Protein AF-A0A0D8IZS1-F1 (afdb_monomer_lite)

pLDDT: mean 73.64, std 16.92, range [34.31, 93.12]

Sequence (134 aa):
MRYYFLYQHNAALRQNGVSVMKKMNVKKFARTFLVLIAVFALACAFSSMAFAADGETAAAAPDNNMGIGMIAAALAVGVAGIGAGIAVGSGAPAAIGALTEDPKSFGKALIFVVLGEGIALYGMLIAILIITKF

Radius of gyration: 24.43 Å; chains: 1; bounding box: 41×36×82 Å

InterPro domains:
  IPR000454 ATP synthase, F0 complex, subunit C [PR00124] (68-87)
  IPR000454 ATP synthas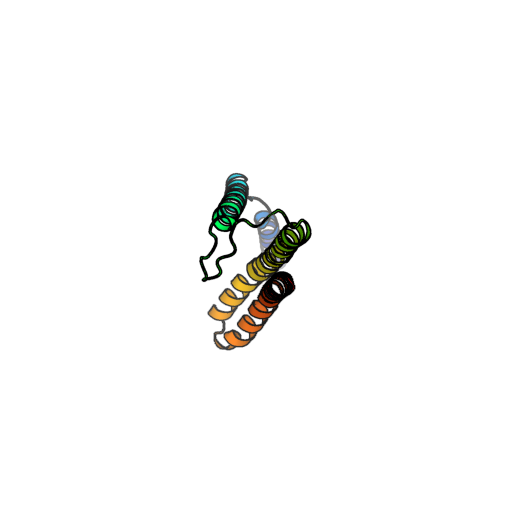e, F0 complex, subunit C [PR00124] (106-131)
  IPR002379 V-ATPase proteolipid subunit C-like domain [PF00137] (71-130)
  IPR035921 F/V-ATP synthase subunit C superfamily [G3DSA:1.20.120.610] (10-134)
  IPR035921 F/V-ATP synthase subunit C superfamily [SSF81333] (65-133)

Secondary structure (DSSP, 8-state):
-HHHHHHHHHHHHHHHHHHTTS---HHHHHHHHHHHHHHHHHHHHHTT-----S---------HHHHHHHHHHHHHHHHHHHHHHHHHHHHHHHHHHHHHH-GGGHHHHHHHHHHHHHHHHHHHHHHHHHHHH-

Foldseek 3Di:
DVVVVVVVVVVVVVVVVVVVVDDPPVVVVVVVVVVVVVVVVVVVVCVVPPPPDDDDDPPDDPPVLVVVLQVQLCVLLVVLVVQLCVQLVPLVVVLVVVCVVPVVCNVVSVVSNVVSVVSNVVSNVVSVVSNVVD

Structure (mmCIF, N/CA/C/O backbone):
data_AF-A0A0D8IZS1-F1
#
_entry.id   AF-A0A0D8IZS1-F1
#
loop_
_atom_site.group_PDB
_atom_site.id
_atom_site.type_symbol
_atom_site.label_atom_id
_atom_site.label_alt_id
_atom_site.label_comp_id
_atom_site.label_asym_id
_atom_site.label_entity_id
_atom_site.label_seq_id
_atom_site.pdbx_PDB_ins_code
_atom_site.Cartn_x
_atom_site.Cartn_y
_atom_site.Cartn_z
_atom_site.occupancy
_atom_site.B_iso_or_equiv
_atom_site.auth_seq_id
_atom_site.auth_comp_id
_atom_site.auth_asym_id
_atom_site.auth_atom_id
_atom_site.pdbx_PDB_model_num
ATOM 1 N N . MET A 1 1 ? -9.544 19.146 55.032 1.00 62.09 1 MET A N 1
ATOM 2 C CA . MET A 1 1 ? -9.220 17.758 54.614 1.00 62.09 1 MET A CA 1
ATOM 3 C C . MET A 1 1 ? -9.521 17.430 53.138 1.00 62.09 1 MET A C 1
ATOM 5 O O . MET A 1 1 ? -9.047 16.411 52.662 1.00 62.09 1 MET A O 1
ATOM 9 N N . ARG A 1 2 ? -10.225 18.283 52.369 1.00 69.44 2 ARG A N 1
ATOM 10 C CA . ARG A 1 2 ? -10.636 18.000 50.971 1.00 69.44 2 ARG A CA 1
ATOM 11 C C . ARG A 1 2 ? -9.542 18.221 49.900 1.00 69.44 2 ARG A C 1
ATOM 13 O O . ARG A 1 2 ? -9.573 17.573 48.863 1.00 69.44 2 ARG A O 1
ATOM 20 N N . TYR A 1 3 ? -8.544 19.071 50.171 1.00 67.19 3 TYR A N 1
ATOM 21 C CA . TYR A 1 3 ? -7.426 19.352 49.247 1.00 67.19 3 TYR A CA 1
ATOM 22 C C . TYR A 1 3 ? -6.385 18.221 49.165 1.00 67.19 3 TYR A C 1
ATOM 24 O O . TYR A 1 3 ? -5.842 17.963 48.094 1.00 67.19 3 TYR A O 1
ATOM 32 N N . TYR A 1 4 ? -6.159 17.490 50.262 1.00 69.19 4 TYR A N 1
ATOM 33 C CA . TYR A 1 4 ? -5.235 16.347 50.279 1.00 69.19 4 TYR A CA 1
ATOM 34 C C . TYR A 1 4 ? -5.749 15.160 49.445 1.00 69.19 4 TYR A C 1
ATOM 36 O O . TYR A 1 4 ? -4.955 14.461 48.821 1.00 69.19 4 TYR A O 1
ATOM 44 N N . PHE A 1 5 ? -7.071 14.979 49.358 1.00 72.06 5 PHE A N 1
ATOM 45 C CA . PHE A 1 5 ? -7.691 13.916 48.559 1.00 72.06 5 PHE A CA 1
ATOM 46 C C . PHE A 1 5 ? -7.551 14.163 47.046 1.00 72.06 5 PHE A C 1
ATOM 48 O O . PHE A 1 5 ? -7.268 13.241 46.286 1.00 72.06 5 PHE A O 1
ATOM 55 N N . LEU A 1 6 ? -7.650 15.427 46.609 1.00 67.19 6 LEU A N 1
ATOM 56 C CA . LEU A 1 6 ? -7.400 15.808 45.213 1.00 67.19 6 LEU A CA 1
ATOM 57 C C . LEU A 1 6 ? -5.921 15.678 44.836 1.00 67.19 6 LEU A C 1
ATOM 59 O O . LEU A 1 6 ? -5.615 15.258 43.723 1.00 67.19 6 LEU A O 1
ATOM 63 N N . TYR A 1 7 ? -5.000 15.981 45.757 1.00 68.88 7 TYR A N 1
ATOM 64 C CA . TYR A 1 7 ? -3.567 15.828 45.499 1.00 68.88 7 TYR A CA 1
ATOM 65 C C . TYR A 1 7 ? -3.159 14.353 45.362 1.00 68.88 7 TYR A C 1
ATOM 67 O O . TYR A 1 7 ? -2.399 14.013 44.457 1.00 68.88 7 TYR A O 1
ATOM 75 N N . GLN A 1 8 ? -3.708 13.458 46.193 1.00 65.00 8 GLN A N 1
ATOM 76 C CA . GLN A 1 8 ? -3.427 12.021 46.104 1.00 65.00 8 GLN A CA 1
ATOM 77 C C . GLN A 1 8 ? -4.013 11.397 44.822 1.00 65.00 8 GLN A C 1
ATOM 79 O O . GLN A 1 8 ? -3.348 10.592 44.170 1.00 65.00 8 GLN A O 1
ATOM 84 N N . HIS A 1 9 ? -5.206 11.835 44.403 1.00 71.25 9 HIS A N 1
ATOM 85 C CA . HIS A 1 9 ? -5.829 11.395 43.152 1.00 71.25 9 HIS A CA 1
ATOM 86 C C . HIS A 1 9 ? -5.047 11.873 41.914 1.00 71.25 9 HIS A C 1
ATOM 88 O O . HIS A 1 9 ? -4.758 11.081 41.019 1.00 71.25 9 HIS A O 1
ATOM 94 N N . ASN A 1 10 ? -4.615 13.141 41.877 1.00 70.31 10 ASN A N 1
ATOM 95 C CA . ASN A 1 10 ? -3.818 13.663 40.759 1.00 70.31 10 ASN A CA 1
ATOM 96 C C . ASN A 1 10 ? -2.390 13.086 40.717 1.00 70.31 10 ASN A C 1
ATOM 98 O O . ASN A 1 10 ? -1.840 12.887 39.636 1.00 70.31 10 ASN A O 1
ATOM 102 N N . ALA A 1 11 ? -1.779 12.779 41.867 1.00 65.25 11 ALA A N 1
ATOM 103 C CA . ALA A 1 11 ? -0.476 12.112 41.922 1.00 65.25 11 ALA A CA 1
ATOM 104 C C . ALA A 1 11 ? -0.532 10.674 41.367 1.00 65.25 11 ALA A C 1
ATOM 106 O O . ALA A 1 11 ? 0.389 10.258 40.662 1.00 65.25 11 ALA A O 1
ATOM 107 N N . ALA A 1 12 ? -1.632 9.948 41.605 1.00 63.31 12 ALA A N 1
ATOM 108 C CA . ALA A 1 12 ? -1.864 8.623 41.027 1.00 63.31 12 ALA A CA 1
ATOM 109 C C . ALA A 1 12 ? -2.019 8.674 39.493 1.00 63.31 12 ALA A C 1
ATOM 111 O O . ALA A 1 12 ? -1.445 7.845 38.786 1.00 63.31 12 ALA A O 1
ATOM 112 N N . LEU A 1 13 ? -2.704 9.694 38.960 1.00 62.47 13 LEU A N 1
ATOM 113 C CA . LEU A 1 13 ? -2.824 9.914 37.511 1.00 62.47 13 LEU A CA 1
ATOM 114 C C . LEU A 1 13 ? -1.475 10.256 36.853 1.00 62.47 13 LEU A C 1
ATOM 116 O O . LEU A 1 13 ? -1.200 9.810 35.739 1.00 62.47 13 LEU A O 1
ATOM 120 N N . ARG A 1 14 ? -0.585 10.973 37.555 1.00 61.88 14 ARG A N 1
ATOM 121 C CA . ARG A 1 14 ? 0.777 11.268 37.070 1.00 61.88 14 ARG A CA 1
ATOM 122 C C . ARG A 1 14 ? 1.674 10.028 37.037 1.00 61.88 14 ARG A C 1
ATOM 124 O O . ARG A 1 14 ? 2.482 9.911 36.122 1.00 61.88 14 ARG A O 1
ATOM 131 N N . GLN A 1 15 ? 1.525 9.088 37.974 1.00 59.44 15 GLN A N 1
ATOM 132 C CA . GLN A 1 15 ? 2.270 7.822 37.922 1.00 59.44 15 GLN A CA 1
ATOM 133 C C . GLN A 1 15 ? 1.758 6.880 36.824 1.00 59.44 15 GLN A C 1
ATOM 135 O O . GLN A 1 15 ? 2.570 6.222 36.174 1.00 59.44 15 GLN A O 1
ATOM 140 N N . ASN A 1 16 ? 0.447 6.878 36.553 1.00 56.62 16 ASN A N 1
ATOM 141 C CA . ASN A 1 16 ? -0.137 6.114 35.446 1.00 56.62 16 ASN A CA 1
ATOM 142 C C . ASN A 1 16 ? 0.256 6.669 34.065 1.00 56.62 16 ASN A C 1
ATOM 144 O O . ASN A 1 16 ? 0.454 5.907 33.127 1.00 56.62 16 ASN A O 1
ATOM 148 N N . GLY A 1 17 ? 0.436 7.987 33.935 1.00 54.12 17 GLY A N 1
ATOM 149 C CA . GLY A 1 17 ? 0.916 8.599 32.690 1.00 54.12 17 GLY A CA 1
ATOM 150 C C . GLY A 1 17 ? 2.366 8.240 32.336 1.00 54.12 17 GLY A C 1
ATOM 151 O O . GLY A 1 17 ? 2.701 8.119 31.161 1.00 54.12 17 GLY A O 1
ATOM 152 N N . VAL A 1 18 ? 3.232 8.023 33.336 1.00 54.50 18 VAL A N 1
ATOM 153 C CA . VAL A 1 18 ? 4.652 7.677 33.115 1.00 54.50 18 VAL A CA 1
ATOM 154 C C . VAL A 1 18 ? 4.863 6.161 32.966 1.00 54.50 18 VAL A C 1
ATOM 156 O O . VAL A 1 18 ? 5.782 5.734 32.265 1.00 54.50 18 VAL A O 1
ATOM 159 N N . SER A 1 19 ? 4.006 5.324 33.561 1.00 50.41 19 SER A N 1
ATOM 160 C CA . SER A 1 19 ? 4.087 3.859 33.440 1.00 50.41 19 SER A CA 1
ATOM 161 C C . SER A 1 19 ? 3.642 3.323 32.069 1.00 50.41 19 SER A C 1
ATOM 163 O O . SER A 1 19 ? 4.124 2.268 31.654 1.00 50.41 19 SER A O 1
ATOM 165 N N . VAL A 1 20 ? 2.816 4.064 31.317 1.00 58.09 20 VAL A N 1
ATOM 166 C CA . VAL A 1 20 ? 2.430 3.721 29.931 1.00 58.09 20 VAL A CA 1
ATOM 167 C C . VAL A 1 20 ? 3.630 3.757 28.971 1.00 58.09 20 VAL A C 1
ATOM 169 O O . VAL A 1 20 ? 3.654 3.024 27.984 1.00 58.09 20 VAL A O 1
ATOM 172 N N . MET A 1 21 ? 4.678 4.535 29.270 1.00 49.56 21 MET A N 1
ATOM 173 C CA . MET A 1 21 ? 5.794 4.750 28.337 1.00 49.56 21 MET A CA 1
ATOM 174 C C . MET A 1 21 ? 6.956 3.753 28.477 1.00 49.56 21 MET A C 1
ATOM 176 O O . MET A 1 21 ? 7.981 3.899 27.811 1.00 49.56 21 MET A O 1
ATOM 180 N N . LYS A 1 22 ? 6.840 2.718 29.323 1.00 58.09 22 LYS A N 1
ATOM 181 C CA . LYS A 1 22 ? 7.957 1.794 29.575 1.00 58.09 22 LYS A CA 1
ATOM 182 C C . LYS A 1 22 ? 7.540 0.330 29.573 1.00 58.09 22 LYS A C 1
ATOM 184 O O . LYS A 1 22 ? 7.369 -0.267 30.629 1.00 58.09 22 LYS A O 1
ATOM 189 N N . LYS A 1 23 ? 7.483 -0.258 28.373 1.00 50.28 23 LYS A N 1
ATOM 190 C CA . LYS A 1 23 ? 8.031 -1.595 28.034 1.00 50.28 23 LYS A CA 1
ATOM 191 C C . LYS A 1 23 ? 7.569 -2.017 26.634 1.00 50.28 23 LYS A C 1
ATOM 193 O O . LYS A 1 23 ? 6.682 -2.855 26.482 1.00 50.28 23 LYS A O 1
ATOM 198 N N . MET A 1 24 ? 8.253 -1.544 25.592 1.00 58.97 24 MET A N 1
ATOM 199 C CA . MET A 1 24 ? 8.392 -2.407 24.420 1.00 58.97 24 MET A CA 1
ATOM 200 C C . MET A 1 24 ? 9.380 -3.509 24.788 1.00 58.97 24 MET A C 1
ATOM 202 O O . MET A 1 24 ? 10.566 -3.275 25.008 1.00 58.97 24 MET A O 1
ATOM 206 N N . ASN A 1 25 ? 8.859 -4.721 24.930 1.00 61.81 25 ASN A N 1
ATOM 207 C CA . ASN A 1 25 ? 9.670 -5.912 25.106 1.00 61.81 25 ASN A CA 1
ATOM 208 C C . ASN A 1 25 ? 10.426 -6.113 23.783 1.00 61.81 25 ASN A C 1
ATOM 210 O O . ASN A 1 25 ? 9.780 -6.363 22.767 1.00 61.81 25 ASN A O 1
ATOM 214 N N . VAL A 1 26 ? 11.757 -5.971 23.775 1.00 63.34 26 VAL A N 1
ATOM 215 C CA . VAL A 1 26 ? 12.617 -6.033 22.568 1.00 63.34 26 VAL A CA 1
ATOM 216 C C . VAL A 1 26 ? 12.321 -7.273 21.713 1.00 63.34 26 VAL A C 1
ATOM 218 O O . VAL A 1 26 ? 12.410 -7.220 20.495 1.00 63.34 26 VAL A O 1
ATOM 221 N N . LYS A 1 27 ? 11.836 -8.358 22.330 1.00 52.69 27 LYS A N 1
ATOM 222 C CA . LYS A 1 27 ? 11.371 -9.580 21.657 1.00 52.69 27 LYS A CA 1
ATOM 223 C C . LYS A 1 27 ? 10.123 -9.378 20.782 1.00 52.69 27 LYS A C 1
ATOM 225 O O . LYS A 1 27 ? 10.027 -10.000 19.735 1.00 52.69 27 LYS A O 1
ATOM 230 N N . LYS A 1 28 ? 9.172 -8.519 21.175 1.00 59.06 28 LYS A N 1
ATOM 231 C CA . LYS A 1 28 ? 7.998 -8.155 20.355 1.00 59.06 28 LYS A CA 1
ATOM 232 C C . LYS A 1 28 ? 8.393 -7.239 19.198 1.00 59.06 28 LYS A C 1
ATOM 234 O O . LYS A 1 28 ? 7.937 -7.474 18.092 1.00 59.06 28 LYS A O 1
ATOM 239 N N . PHE A 1 29 ? 9.281 -6.269 19.434 1.00 63.97 29 PHE A N 1
ATOM 240 C CA . PHE A 1 29 ? 9.827 -5.413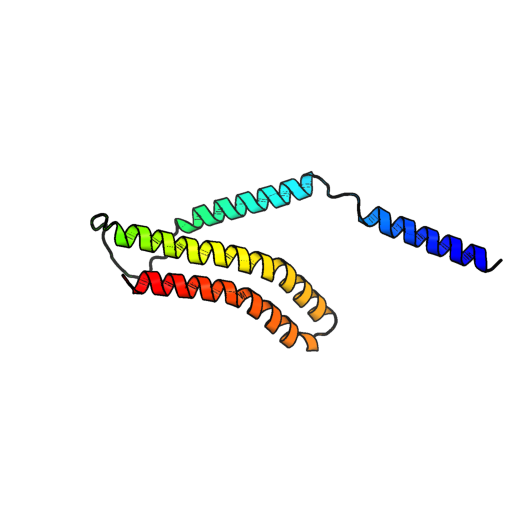 18.374 1.00 63.97 29 PHE A CA 1
ATOM 241 C C . PHE A 1 29 ? 10.633 -6.234 17.357 1.00 63.97 29 PHE A C 1
ATOM 243 O O . PHE A 1 29 ? 10.380 -6.141 16.164 1.00 63.97 29 PHE A O 1
ATOM 250 N N . ALA A 1 30 ? 11.509 -7.127 17.830 1.00 66.38 30 ALA A N 1
ATOM 251 C CA . ALA A 1 30 ? 12.260 -8.054 16.988 1.00 66.38 30 ALA A CA 1
ATOM 252 C C . ALA A 1 30 ? 11.348 -9.036 16.240 1.00 66.38 30 ALA A C 1
ATOM 254 O O . ALA A 1 30 ? 11.608 -9.328 15.082 1.00 66.38 30 ALA A O 1
ATOM 255 N N . ARG A 1 31 ? 10.254 -9.513 16.854 1.00 70.75 31 ARG A N 1
ATOM 256 C CA . ARG A 1 31 ? 9.280 -10.379 16.172 1.00 70.75 31 ARG A CA 1
ATOM 257 C C . ARG A 1 31 ? 8.495 -9.622 15.106 1.00 70.75 31 ARG A C 1
ATOM 259 O O . ARG A 1 31 ? 8.314 -10.161 14.026 1.00 70.75 31 ARG A O 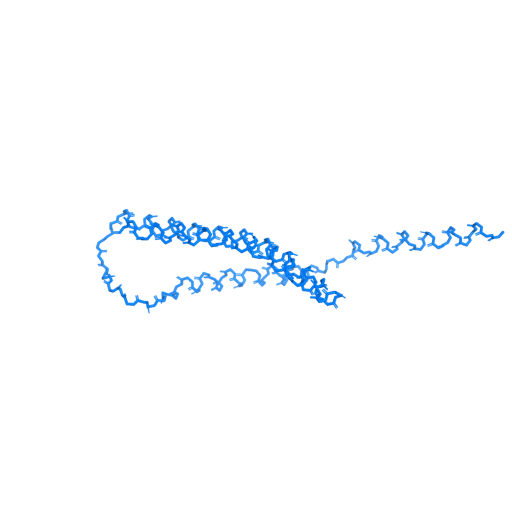1
ATOM 266 N N . THR A 1 32 ? 8.075 -8.387 15.369 1.00 68.81 32 THR A N 1
ATOM 267 C CA . THR A 1 32 ? 7.430 -7.537 14.358 1.00 68.81 32 THR A CA 1
ATOM 268 C C . THR A 1 32 ? 8.400 -7.207 13.223 1.00 68.81 32 THR A C 1
ATOM 270 O O . THR A 1 32 ? 8.023 -7.301 12.065 1.00 68.81 32 THR A O 1
ATOM 273 N N . PHE A 1 33 ? 9.664 -6.912 13.530 1.00 73.00 33 PHE A N 1
ATOM 274 C CA . PHE A 1 33 ? 10.694 -6.626 12.531 1.00 73.00 33 PHE A CA 1
ATOM 275 C C . PHE A 1 33 ? 11.074 -7.866 11.702 1.00 73.00 33 PHE A C 1
ATOM 277 O O . PHE A 1 33 ? 11.200 -7.775 10.488 1.00 73.00 33 PHE A O 1
ATOM 284 N N . LEU A 1 34 ? 11.165 -9.047 12.325 1.00 76.06 34 LEU A N 1
ATOM 285 C CA . LEU A 1 34 ? 11.367 -10.327 11.635 1.00 76.06 34 LEU A CA 1
ATOM 286 C C . LEU A 1 34 ? 10.159 -10.670 10.761 1.00 76.06 34 LEU A C 1
ATOM 288 O O . LEU A 1 34 ? 10.343 -11.081 9.626 1.00 76.06 34 LEU A O 1
ATOM 292 N N . VAL A 1 35 ? 8.932 -10.443 11.237 1.00 76.81 35 VAL A N 1
ATOM 293 C CA . VAL A 1 35 ? 7.721 -10.609 10.419 1.00 76.81 35 VAL A CA 1
ATOM 294 C C . VAL A 1 35 ? 7.731 -9.651 9.229 1.00 76.81 35 VAL A C 1
ATOM 296 O O . VAL A 1 35 ? 7.406 -10.083 8.135 1.00 76.81 35 VAL A O 1
ATOM 299 N N . LEU A 1 36 ? 8.170 -8.399 9.382 1.00 69.50 36 LEU A N 1
ATOM 300 C CA . LEU A 1 36 ? 8.315 -7.469 8.255 1.00 69.50 36 LEU A CA 1
ATOM 301 C C . LEU A 1 36 ? 9.378 -7.932 7.250 1.00 69.50 36 LEU A C 1
ATOM 303 O O . LEU A 1 36 ? 9.136 -7.870 6.051 1.00 69.50 36 LEU A O 1
ATOM 307 N N . ILE A 1 37 ? 10.513 -8.456 7.721 1.00 76.56 37 ILE A N 1
ATOM 308 C CA . ILE A 1 37 ? 11.549 -9.047 6.858 1.00 76.56 37 ILE A CA 1
ATOM 309 C C . ILE A 1 37 ? 11.026 -10.309 6.162 1.00 76.56 37 ILE A C 1
ATOM 311 O O . ILE A 1 37 ? 11.291 -10.506 4.983 1.00 76.56 37 ILE A O 1
ATOM 315 N N . ALA A 1 38 ? 10.263 -11.149 6.858 1.00 71.44 38 ALA A N 1
ATOM 316 C CA . ALA A 1 38 ? 9.667 -12.355 6.296 1.00 71.44 38 ALA A CA 1
ATOM 317 C C . ALA A 1 38 ? 8.570 -12.021 5.278 1.00 71.44 38 ALA A C 1
ATOM 319 O O . ALA A 1 38 ? 8.504 -12.662 4.241 1.00 71.44 38 ALA A O 1
ATOM 320 N N . VAL A 1 39 ? 7.755 -10.994 5.528 1.00 71.50 39 VAL A N 1
ATOM 321 C CA . VAL A 1 39 ? 6.761 -10.474 4.577 1.00 71.50 39 VAL A CA 1
ATOM 322 C C . VAL A 1 39 ? 7.451 -9.844 3.371 1.00 71.50 39 VAL A C 1
ATOM 324 O O . VAL A 1 39 ? 7.008 -10.060 2.253 1.00 71.50 39 VAL A O 1
ATOM 327 N N . PHE A 1 40 ? 8.560 -9.131 3.567 1.00 71.88 40 PHE A N 1
ATOM 328 C CA . PHE A 1 40 ? 9.365 -8.582 2.478 1.00 71.88 40 PHE A CA 1
ATOM 329 C C . PHE A 1 40 ? 10.020 -9.689 1.636 1.00 71.88 40 PHE A C 1
ATOM 331 O O . PHE A 1 40 ? 9.930 -9.667 0.415 1.00 71.88 40 PHE A O 1
ATOM 338 N N . ALA A 1 41 ? 10.602 -10.708 2.274 1.00 66.25 41 ALA A N 1
ATOM 339 C CA . ALA A 1 41 ? 11.176 -11.870 1.595 1.00 66.25 41 ALA A CA 1
ATOM 340 C C . ALA A 1 41 ? 10.107 -12.695 0.861 1.00 66.25 41 ALA A C 1
ATOM 342 O O . ALA A 1 41 ? 10.331 -13.150 -0.256 1.00 66.25 41 ALA A O 1
ATOM 343 N N . LEU A 1 42 ? 8.927 -12.843 1.462 1.00 67.25 42 LEU A N 1
ATOM 344 C CA . LEU A 1 42 ? 7.774 -13.487 0.851 1.00 67.25 42 LEU A CA 1
ATOM 345 C C . LEU A 1 42 ? 7.239 -12.657 -0.329 1.00 67.25 42 LEU A C 1
ATOM 347 O O . LEU A 1 42 ? 6.928 -13.226 -1.366 1.00 67.25 42 LEU A O 1
ATOM 351 N N . ALA A 1 43 ? 7.203 -11.326 -0.228 1.00 65.94 43 ALA A N 1
ATOM 352 C CA . ALA A 1 43 ? 6.852 -10.439 -1.337 1.00 65.94 43 ALA A CA 1
ATOM 353 C C . ALA A 1 43 ? 7.862 -10.537 -2.497 1.00 65.94 43 ALA A C 1
ATOM 355 O O . ALA A 1 43 ? 7.452 -10.610 -3.652 1.00 65.94 43 ALA A O 1
ATOM 356 N N . CYS A 1 44 ? 9.164 -10.636 -2.204 1.00 62.22 44 CYS A N 1
ATOM 357 C CA . CYS A 1 44 ? 10.206 -10.908 -3.203 1.00 62.22 44 CYS A CA 1
ATOM 358 C C . CYS A 1 44 ? 10.123 -12.326 -3.804 1.00 62.22 44 CYS A C 1
ATOM 360 O O . CYS A 1 44 ? 10.549 -12.543 -4.935 1.00 62.22 44 CYS A O 1
ATOM 362 N N . ALA A 1 45 ? 9.579 -13.302 -3.075 1.00 60.88 45 ALA A N 1
ATOM 363 C CA . ALA A 1 45 ? 9.297 -14.635 -3.611 1.00 60.88 45 ALA A CA 1
ATOM 364 C C . ALA A 1 45 ? 7.992 -14.670 -4.432 1.00 60.88 45 ALA A C 1
ATOM 366 O O . ALA A 1 45 ? 7.876 -15.430 -5.388 1.00 60.88 45 ALA A O 1
ATOM 367 N N . PHE A 1 46 ? 7.011 -13.822 -4.113 1.00 58.31 46 PHE A N 1
ATOM 368 C CA . PHE A 1 46 ? 5.791 -13.668 -4.909 1.00 58.31 46 PHE A CA 1
ATOM 369 C C . PHE A 1 46 ? 6.004 -12.832 -6.173 1.00 58.31 46 PHE A C 1
ATOM 371 O O . PHE A 1 46 ? 5.287 -13.040 -7.145 1.00 58.31 46 PHE A O 1
ATOM 378 N N . SER A 1 47 ? 7.021 -11.963 -6.228 1.00 59.47 47 SER A N 1
ATOM 379 C CA . SER A 1 47 ? 7.403 -11.281 -7.474 1.00 59.47 47 SER A CA 1
ATOM 380 C C . SER A 1 47 ? 7.969 -12.231 -8.537 1.00 59.47 47 SER A C 1
ATOM 382 O O . SER A 1 47 ? 8.124 -11.829 -9.684 1.00 59.47 47 SER A O 1
ATOM 384 N N . SER A 1 48 ? 8.283 -13.482 -8.174 1.00 56.12 48 SER A N 1
ATOM 385 C CA . SER A 1 48 ? 8.634 -14.549 -9.124 1.00 56.12 48 SER A CA 1
ATOM 386 C C . SER A 1 48 ? 7.410 -15.316 -9.644 1.00 56.12 48 SER A C 1
ATOM 388 O O . SER A 1 48 ? 7.542 -16.093 -10.586 1.00 56.12 48 SER A O 1
ATOM 390 N N . MET A 1 49 ? 6.221 -15.105 -9.066 1.00 50.47 49 MET A N 1
ATOM 391 C CA . MET A 1 49 ? 4.978 -15.677 -9.575 1.00 50.47 49 MET A CA 1
ATOM 392 C C . MET A 1 49 ? 4.438 -14.759 -10.671 1.00 50.47 49 MET A C 1
ATOM 394 O O . MET A 1 49 ? 3.595 -13.895 -10.436 1.00 50.47 49 MET A O 1
ATOM 398 N N . ALA A 1 50 ? 4.969 -14.930 -11.880 1.00 45.25 50 ALA A N 1
ATOM 399 C CA . ALA A 1 50 ? 4.340 -14.401 -13.077 1.00 45.25 50 ALA A CA 1
ATOM 400 C C . ALA A 1 50 ? 2.896 -14.928 -13.126 1.00 45.25 50 ALA A C 1
ATOM 402 O O . ALA A 1 50 ? 2.671 -16.131 -13.263 1.00 45.25 50 ALA A O 1
ATOM 403 N N . PHE A 1 51 ? 1.909 -14.041 -12.976 1.00 43.62 51 PHE A N 1
ATOM 404 C CA . PHE A 1 51 ? 0.542 -14.372 -13.352 1.00 43.62 51 PHE A CA 1
ATOM 405 C C . PHE A 1 51 ? 0.548 -14.598 -14.862 1.00 43.62 51 PHE A C 1
ATOM 407 O O . PHE A 1 51 ? 0.729 -13.660 -15.634 1.00 43.62 51 PHE A O 1
ATOM 414 N N . ALA A 1 52 ? 0.397 -15.858 -15.267 1.00 35.19 52 ALA A N 1
ATOM 415 C CA . ALA A 1 52 ? 0.136 -16.235 -16.644 1.00 35.19 52 ALA A CA 1
ATOM 416 C C . ALA A 1 52 ? -1.248 -15.695 -17.036 1.00 35.19 52 ALA A C 1
ATOM 418 O O . ALA A 1 52 ? -2.268 -16.346 -16.828 1.00 35.19 52 ALA A O 1
ATOM 419 N N . ALA A 1 53 ? -1.283 -14.465 -17.538 1.00 34.91 53 ALA A N 1
ATOM 420 C CA . ALA A 1 53 ? -2.347 -13.999 -18.407 1.00 34.91 53 ALA A CA 1
ATOM 421 C C . ALA A 1 53 ? -1.783 -14.057 -19.828 1.00 34.91 53 ALA A C 1
ATOM 423 O O . ALA A 1 53 ? -0.721 -13.489 -20.080 1.00 34.91 53 ALA A O 1
ATOM 424 N N . ASP A 1 54 ? -2.455 -14.817 -20.693 1.00 34.31 54 ASP A N 1
ATOM 425 C CA . ASP A 1 54 ? -2.081 -15.102 -22.080 1.00 34.31 54 ASP A CA 1
ATOM 426 C C . ASP A 1 54 ? -1.428 -13.908 -22.785 1.00 34.31 54 ASP A C 1
ATOM 428 O O . ASP A 1 54 ? -2.036 -12.859 -22.998 1.00 34.31 54 ASP A O 1
ATOM 432 N N . GLY A 1 55 ? -0.166 -14.093 -23.145 1.00 40.59 55 GLY A N 1
ATOM 433 C CA . GLY A 1 55 ? 0.676 -13.071 -23.741 1.00 40.59 55 GLY A CA 1
ATOM 434 C C . GLY A 1 55 ? 2.063 -13.645 -23.934 1.00 40.59 55 GLY A C 1
ATOM 435 O O . GLY A 1 55 ? 3.010 -13.252 -23.260 1.00 40.59 55 GLY A O 1
ATOM 436 N N . GLU A 1 56 ? 2.159 -14.641 -24.811 1.00 39.56 56 GLU A N 1
ATOM 437 C CA . GLU A 1 56 ? 3.428 -15.153 -25.297 1.00 39.56 56 GLU A CA 1
ATOM 438 C C . GLU A 1 56 ? 4.275 -13.987 -25.805 1.00 39.56 56 GLU A C 1
ATOM 440 O O . GLU A 1 56 ? 4.045 -13.437 -26.876 1.00 39.56 56 GLU A O 1
ATOM 445 N N . THR A 1 57 ? 5.262 -13.584 -25.014 1.00 35.50 57 THR A N 1
ATOM 446 C CA . THR A 1 57 ? 6.450 -12.950 -25.561 1.00 35.50 57 THR A CA 1
ATOM 447 C C . THR A 1 57 ? 7.609 -13.812 -25.133 1.00 35.50 57 THR A C 1
ATOM 449 O O . THR A 1 57 ? 8.052 -13.808 -23.984 1.00 35.50 57 THR A O 1
ATOM 452 N N . ALA A 1 58 ? 8.017 -14.630 -26.098 1.00 34.72 58 ALA A N 1
ATOM 453 C CA . ALA A 1 58 ? 9.266 -15.347 -26.121 1.00 34.72 58 ALA A CA 1
ATOM 454 C C . ALA A 1 58 ? 10.401 -14.489 -25.552 1.00 34.72 58 ALA A C 1
ATOM 456 O O . ALA A 1 58 ? 10.370 -13.261 -25.633 1.00 34.72 58 ALA A O 1
ATOM 457 N N . ALA A 1 59 ? 11.426 -15.162 -25.033 1.00 40.19 59 ALA A N 1
ATOM 458 C CA . ALA A 1 59 ? 12.734 -14.584 -24.766 1.00 40.19 59 ALA A CA 1
ATOM 459 C C . ALA A 1 59 ? 13.311 -13.967 -26.059 1.00 40.19 59 ALA A C 1
ATOM 461 O O . ALA A 1 59 ? 14.127 -14.570 -26.752 1.00 40.19 59 ALA A O 1
ATOM 462 N N . ALA A 1 60 ? 12.827 -12.784 -26.421 1.00 37.53 60 ALA A N 1
ATOM 463 C CA . ALA A 1 60 ? 13.393 -11.928 -27.435 1.00 37.53 60 ALA A CA 1
ATOM 464 C C . ALA A 1 60 ? 14.603 -11.222 -26.816 1.00 37.53 60 ALA A C 1
ATOM 466 O O . ALA A 1 60 ? 14.674 -11.035 -25.600 1.00 37.53 60 ALA A O 1
ATOM 467 N N . ALA A 1 61 ? 15.586 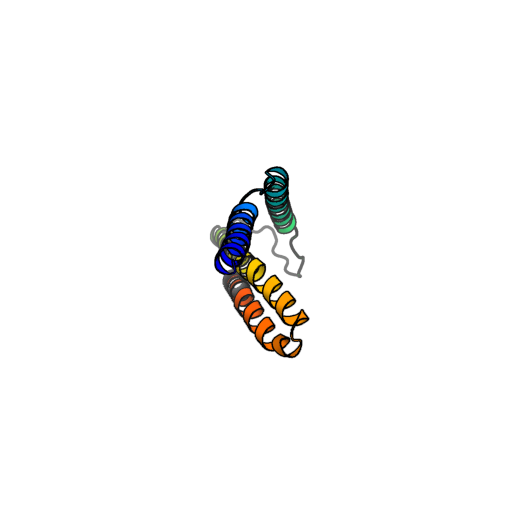-10.919 -27.662 1.00 40.91 61 ALA A N 1
ATOM 468 C CA . ALA A 1 61 ? 16.856 -10.281 -27.325 1.00 40.91 61 ALA A CA 1
ATOM 469 C C . ALA A 1 61 ? 16.704 -9.132 -26.302 1.00 40.91 61 ALA A C 1
ATOM 471 O O . ALA A 1 61 ? 15.637 -8.526 -26.236 1.00 40.91 61 ALA A O 1
ATOM 472 N N . PRO A 1 62 ? 17.744 -8.803 -25.506 1.00 49.72 62 PRO A N 1
ATOM 473 C CA . PRO A 1 62 ? 17.652 -7.750 -24.507 1.00 49.72 62 PRO A CA 1
ATOM 474 C C . PRO A 1 62 ? 17.518 -6.401 -25.217 1.00 49.72 62 PRO A C 1
ATOM 476 O O . PRO A 1 62 ? 18.496 -5.697 -25.464 1.00 49.72 62 PRO A O 1
ATOM 479 N N . ASP A 1 63 ? 16.288 -6.027 -25.534 1.00 60.25 63 ASP A N 1
ATOM 480 C CA . ASP A 1 63 ? 15.937 -4.662 -25.842 1.00 60.25 63 ASP A CA 1
ATOM 481 C C . ASP A 1 63 ? 16.090 -3.914 -24.524 1.00 60.25 63 ASP A C 1
ATOM 483 O O . ASP A 1 63 ? 15.225 -3.940 -23.646 1.00 60.25 63 ASP A O 1
ATOM 487 N N . ASN A 1 64 ? 17.261 -3.297 -24.347 1.00 64.62 64 ASN A N 1
ATOM 488 C CA . ASN A 1 64 ? 17.648 -2.613 -23.112 1.00 64.62 64 ASN A CA 1
ATOM 489 C C . ASN A 1 64 ? 16.555 -1.637 -22.637 1.00 64.62 64 ASN A C 1
ATOM 491 O O . ASN A 1 64 ? 16.389 -1.447 -21.435 1.00 64.62 64 ASN A O 1
ATOM 495 N N . ASN A 1 65 ? 15.775 -1.092 -23.582 1.00 69.19 65 ASN A N 1
ATOM 496 C CA . ASN A 1 65 ? 14.619 -0.222 -23.378 1.00 69.19 65 ASN A CA 1
ATOM 497 C C . ASN A 1 65 ? 13.416 -0.912 -22.710 1.00 69.19 65 ASN A C 1
ATOM 499 O O . ASN A 1 65 ? 12.780 -0.300 -21.853 1.00 69.19 65 ASN A O 1
ATOM 503 N N . MET A 1 66 ? 13.119 -2.169 -23.049 1.00 74.00 66 MET A N 1
ATOM 504 C CA . MET A 1 66 ? 12.056 -2.940 -22.395 1.00 74.00 66 MET A CA 1
ATOM 505 C C . MET A 1 66 ? 12.476 -3.348 -20.979 1.00 74.00 66 MET A C 1
ATOM 507 O O . MET A 1 66 ? 11.687 -3.247 -20.040 1.00 74.00 66 MET A O 1
ATOM 511 N N . GLY A 1 67 ? 13.747 -3.729 -20.799 1.00 77.38 67 GLY A N 1
ATOM 512 C CA . GLY A 1 67 ? 14.303 -4.088 -19.491 1.00 77.38 67 GLY A CA 1
ATOM 513 C C . GLY A 1 67 ? 14.215 -2.948 -18.471 1.00 77.38 67 GLY A C 1
ATOM 514 O O . GLY A 1 67 ? 13.687 -3.134 -17.374 1.00 77.38 67 GLY A O 1
ATOM 515 N N . ILE A 1 68 ? 14.660 -1.741 -18.839 1.00 80.56 68 ILE A N 1
ATOM 516 C CA . ILE A 1 68 ? 14.529 -0.554 -17.973 1.00 80.56 68 ILE A CA 1
ATOM 517 C C . ILE A 1 68 ? 13.071 -0.125 -17.762 1.00 80.56 68 ILE A C 1
ATOM 519 O O . ILE A 1 68 ? 12.739 0.338 -16.671 1.00 80.56 68 ILE A O 1
ATOM 523 N N . GLY A 1 69 ? 12.190 -0.337 -18.745 1.00 82.50 69 GLY A N 1
ATOM 524 C CA . GLY A 1 69 ? 10.748 -0.121 -18.608 1.00 82.50 69 GLY A CA 1
ATOM 525 C C . GLY A 1 69 ? 10.108 -1.009 -17.538 1.00 82.50 69 GLY A C 1
ATOM 526 O O . GLY A 1 69 ? 9.394 -0.516 -16.665 1.00 82.50 69 GLY A O 1
ATOM 527 N N . MET A 1 70 ? 10.425 -2.306 -17.535 1.00 83.94 70 MET A N 1
ATOM 528 C CA . MET A 1 70 ? 9.910 -3.247 -16.533 1.00 83.94 70 MET A CA 1
ATOM 529 C C . MET A 1 70 ? 10.421 -2.944 -15.119 1.00 83.94 70 MET A C 1
ATOM 531 O O . MET A 1 70 ? 9.651 -2.996 -14.160 1.00 83.94 70 MET A O 1
ATOM 535 N N . ILE A 1 71 ? 11.696 -2.565 -14.974 1.00 83.44 71 ILE A N 1
ATOM 536 C CA . ILE A 1 71 ? 12.250 -2.145 -13.677 1.00 83.44 71 ILE A CA 1
ATOM 537 C C . ILE A 1 71 ? 11.577 -0.857 -13.184 1.00 83.44 71 ILE A C 1
ATOM 539 O O . ILE A 1 71 ? 11.238 -0.757 -12.004 1.00 83.44 71 ILE A O 1
ATOM 543 N N . ALA A 1 72 ? 11.329 0.109 -14.074 1.00 85.44 72 ALA A N 1
ATOM 544 C CA . ALA A 1 72 ? 10.613 1.335 -13.732 1.00 85.44 72 ALA A CA 1
ATOM 545 C C . ALA A 1 72 ? 9.167 1.056 -13.286 1.00 85.44 72 ALA A C 1
ATOM 547 O O . ALA A 1 72 ? 8.717 1.624 -12.289 1.00 85.44 72 ALA A O 1
ATOM 548 N N . ALA A 1 73 ? 8.462 0.146 -13.966 1.00 85.38 73 ALA A N 1
ATOM 549 C CA . ALA A 1 73 ? 7.114 -0.278 -13.590 1.00 85.38 73 ALA A CA 1
ATOM 550 C C . ALA A 1 73 ? 7.092 -0.956 -12.206 1.00 85.38 73 ALA A C 1
ATOM 552 O O . ALA A 1 73 ? 6.276 -0.597 -11.355 1.00 85.38 73 ALA A O 1
ATOM 553 N N . ALA A 1 74 ? 8.028 -1.872 -11.940 1.00 85.50 74 ALA A N 1
ATOM 554 C CA . ALA A 1 74 ? 8.143 -2.543 -10.645 1.00 85.50 74 ALA A CA 1
ATOM 555 C C . ALA A 1 74 ? 8.446 -1.560 -9.500 1.00 85.50 74 ALA A C 1
ATOM 557 O O . ALA A 1 74 ? 7.855 -1.654 -8.423 1.00 85.50 74 ALA A O 1
ATOM 558 N N . LEU A 1 75 ? 9.328 -0.583 -9.735 1.00 86.12 75 LEU A N 1
ATOM 559 C CA . LEU A 1 75 ? 9.676 0.437 -8.745 1.00 86.12 75 LEU A CA 1
ATOM 560 C C . LEU A 1 75 ? 8.486 1.368 -8.462 1.00 86.12 75 LEU A C 1
ATOM 562 O O . LEU A 1 75 ? 8.207 1.655 -7.297 1.00 86.12 75 LEU A O 1
ATOM 566 N N . ALA A 1 76 ? 7.745 1.781 -9.495 1.00 88.12 76 ALA A N 1
ATOM 567 C CA . ALA A 1 76 ? 6.561 2.628 -9.350 1.00 88.12 76 ALA A CA 1
ATOM 568 C C . ALA A 1 76 ? 5.491 1.982 -8.452 1.00 88.12 76 ALA A C 1
ATOM 570 O O . ALA A 1 76 ? 5.027 2.617 -7.502 1.00 88.12 76 ALA A O 1
ATOM 571 N N . VAL A 1 77 ? 5.146 0.709 -8.689 1.00 89.50 77 VAL A N 1
ATOM 572 C CA . VAL A 1 77 ? 4.187 -0.020 -7.836 1.00 89.50 77 VAL A CA 1
ATOM 573 C C . VAL A 1 77 ? 4.769 -0.290 -6.453 1.00 89.50 77 VAL A C 1
ATOM 575 O O . VAL A 1 77 ? 4.075 -0.106 -5.456 1.00 89.50 77 VAL A O 1
ATOM 578 N N . GLY A 1 78 ? 6.039 -0.694 -6.368 1.00 87.56 78 GLY A N 1
ATOM 579 C CA . GLY A 1 78 ? 6.685 -1.040 -5.102 1.00 87.56 78 GLY A CA 1
ATOM 580 C C . GLY A 1 78 ? 6.722 0.128 -4.116 1.00 87.56 78 GLY A C 1
ATOM 581 O O . GLY A 1 78 ? 6.317 -0.018 -2.963 1.00 87.56 78 GLY A O 1
ATOM 582 N N . VAL A 1 79 ? 7.143 1.314 -4.568 1.00 91.25 79 VAL A N 1
ATOM 583 C CA . VAL A 1 79 ? 7.203 2.513 -3.714 1.00 91.25 79 VAL A CA 1
ATOM 584 C C . VAL A 1 79 ? 5.801 3.008 -3.353 1.00 91.25 79 VAL A C 1
ATOM 586 O O . VAL A 1 79 ? 5.556 3.360 -2.196 1.00 91.25 79 VAL A O 1
ATOM 589 N N . ALA A 1 80 ? 4.860 2.984 -4.301 1.00 90.38 80 ALA A N 1
ATOM 590 C CA . ALA A 1 80 ? 3.472 3.357 -4.038 1.00 90.38 80 ALA A CA 1
ATOM 591 C C . ALA A 1 80 ? 2.804 2.423 -3.014 1.00 90.38 80 ALA A C 1
ATOM 593 O O . ALA A 1 80 ? 2.132 2.898 -2.098 1.00 90.38 80 ALA A O 1
ATOM 594 N N . GLY A 1 81 ? 3.043 1.112 -3.116 1.00 88.81 81 GLY A N 1
ATOM 595 C CA . GLY A 1 81 ? 2.520 0.107 -2.192 1.00 88.81 81 GLY A CA 1
ATOM 596 C C . GLY A 1 81 ? 3.051 0.270 -0.766 1.00 88.81 81 GLY A C 1
ATOM 597 O O . GLY A 1 81 ? 2.287 0.138 0.188 1.00 88.81 81 GLY A O 1
ATOM 598 N N . ILE A 1 82 ? 4.327 0.637 -0.599 1.00 89.31 82 ILE A N 1
ATOM 599 C CA . ILE A 1 82 ? 4.895 0.939 0.726 1.00 89.31 82 ILE A CA 1
ATOM 600 C C . ILE A 1 82 ? 4.205 2.165 1.341 1.00 89.31 82 ILE A C 1
ATOM 602 O O . ILE A 1 82 ? 3.799 2.127 2.503 1.00 89.31 82 ILE A O 1
ATOM 606 N N . GLY A 1 83 ? 4.034 3.241 0.566 1.00 88.12 83 GLY A N 1
ATOM 607 C CA . GLY A 1 83 ? 3.356 4.455 1.030 1.00 88.12 83 GLY A CA 1
ATOM 608 C C . GLY A 1 83 ? 1.894 4.209 1.412 1.00 88.12 83 GLY A C 1
ATOM 609 O O . GLY A 1 83 ? 1.461 4.607 2.497 1.00 88.12 83 GLY A O 1
ATOM 610 N N . ALA A 1 84 ? 1.154 3.493 0.562 1.00 89.56 84 ALA A N 1
ATOM 611 C CA . ALA A 1 84 ? -0.235 3.124 0.819 1.00 89.56 84 ALA A CA 1
ATOM 612 C C . ALA A 1 84 ? -0.365 2.206 2.044 1.00 89.56 84 ALA A C 1
ATOM 614 O O . ALA A 1 84 ? -1.196 2.456 2.914 1.00 89.56 84 ALA A O 1
ATOM 615 N N . GLY A 1 85 ? 0.511 1.206 2.182 1.00 88.44 85 GLY A N 1
ATOM 616 C CA . GLY A 1 85 ? 0.513 0.292 3.325 1.00 88.44 85 GLY A CA 1
ATOM 617 C C . GLY A 1 85 ? 0.743 0.996 4.666 1.00 88.44 85 GLY A C 1
ATOM 618 O O . GLY A 1 85 ? 0.080 0.671 5.652 1.00 88.44 85 GLY A O 1
ATOM 619 N N . ILE A 1 86 ? 1.625 2.001 4.715 1.00 88.50 86 ILE A N 1
ATOM 620 C CA . ILE A 1 86 ? 1.853 2.807 5.928 1.00 88.50 86 ILE A CA 1
ATOM 621 C C . ILE A 1 86 ? 0.615 3.655 6.262 1.00 88.50 86 ILE A C 1
ATOM 623 O O . ILE A 1 86 ? 0.202 3.722 7.424 1.00 88.50 86 ILE A O 1
ATOM 627 N N . ALA A 1 87 ? -0.001 4.279 5.255 1.00 88.25 87 ALA A N 1
ATOM 628 C CA . ALA A 1 87 ? -1.200 5.091 5.441 1.00 88.25 87 ALA A CA 1
ATOM 629 C C . ALA A 1 87 ? -2.383 4.244 5.946 1.00 88.25 87 ALA A C 1
ATOM 631 O O . ALA A 1 87 ? -2.965 4.533 6.995 1.00 88.25 87 ALA A O 1
ATOM 632 N N . VAL A 1 88 ? -2.696 3.148 5.253 1.00 88.94 88 VAL A N 1
ATOM 633 C CA . VAL A 1 88 ? -3.827 2.267 5.578 1.00 88.94 88 VAL A CA 1
ATOM 634 C C . VAL A 1 88 ? -3.589 1.511 6.885 1.00 88.94 88 VAL A C 1
ATOM 636 O O . VAL A 1 88 ? -4.514 1.367 7.684 1.00 88.94 88 VAL A O 1
ATOM 639 N N . GLY A 1 89 ? -2.346 1.109 7.170 1.00 89.25 89 GLY A N 1
ATOM 640 C CA . GLY A 1 89 ? -1.982 0.406 8.403 1.00 89.25 89 GLY A CA 1
ATOM 641 C C . GLY A 1 89 ? -2.261 1.198 9.685 1.00 89.25 89 GLY A C 1
ATOM 642 O O . GLY A 1 89 ? -2.457 0.597 10.740 1.00 89.25 89 GLY A O 1
ATOM 643 N N . SER A 1 90 ? -2.328 2.530 9.602 1.00 86.19 90 SER A N 1
ATOM 644 C CA . SER A 1 90 ? -2.704 3.397 10.727 1.00 86.19 90 SER A CA 1
ATOM 645 C C . SER A 1 90 ? -4.178 3.820 10.699 1.00 86.19 90 SER A C 1
ATOM 647 O O . SER A 1 90 ? -4.814 3.888 11.752 1.00 86.19 90 SER A O 1
ATOM 649 N N . GLY A 1 91 ? -4.744 4.062 9.511 1.00 88.06 91 GLY A N 1
ATOM 650 C CA . GLY A 1 91 ? -6.117 4.548 9.351 1.00 88.06 91 GLY A CA 1
ATOM 651 C C . GLY A 1 91 ? -7.196 3.467 9.476 1.00 88.06 91 GLY A C 1
ATOM 652 O O . GLY A 1 91 ? -8.223 3.692 10.118 1.00 88.06 91 GLY A O 1
ATOM 653 N N . ALA A 1 92 ? -6.972 2.277 8.912 1.00 89.31 92 ALA A N 1
ATOM 654 C CA . ALA A 1 92 ? -7.967 1.202 8.894 1.00 89.31 92 ALA A CA 1
ATOM 655 C C . ALA A 1 92 ? -8.321 0.649 10.293 1.00 89.31 92 ALA A C 1
ATOM 657 O O . ALA A 1 92 ? -9.508 0.448 10.558 1.00 89.31 92 ALA A O 1
ATOM 658 N N . PRO A 1 93 ? -7.373 0.459 11.235 1.00 89.94 93 PRO A N 1
ATOM 659 C CA . PRO A 1 93 ? -7.711 0.018 12.591 1.00 89.94 93 PRO A CA 1
ATOM 660 C C . PRO A 1 93 ? -8.560 1.041 13.358 1.00 89.94 93 PRO A C 1
ATOM 662 O O . PRO A 1 93 ? -9.472 0.657 14.088 1.00 89.94 93 PRO A O 1
ATOM 665 N N . ALA A 1 94 ? -8.298 2.339 13.168 1.00 88.69 94 ALA A N 1
ATOM 666 C CA . ALA A 1 94 ? -9.081 3.414 13.778 1.00 88.69 94 ALA A CA 1
ATOM 667 C C . ALA A 1 94 ? -10.499 3.486 13.190 1.00 88.69 94 ALA A C 1
ATOM 669 O O . ALA A 1 94 ? -11.470 3.639 13.929 1.00 88.69 94 ALA A O 1
ATOM 670 N N . ALA A 1 95 ? -10.621 3.305 11.872 1.00 88.38 95 ALA A N 1
ATOM 671 C CA . ALA A 1 95 ? -11.897 3.216 11.169 1.00 88.38 95 ALA A CA 1
ATOM 672 C C . ALA A 1 95 ? -12.759 2.046 11.676 1.00 88.38 95 ALA A C 1
ATOM 674 O O . ALA A 1 95 ? -13.939 2.234 11.971 1.00 88.38 95 ALA A O 1
ATOM 675 N N . ILE A 1 96 ? -12.170 0.855 11.830 1.00 90.75 96 ILE A N 1
ATOM 676 C CA . ILE A 1 96 ? -12.867 -0.318 12.379 1.00 90.75 96 ILE A CA 1
ATOM 677 C C . ILE A 1 96 ? -13.240 -0.086 13.850 1.00 90.75 96 ILE A C 1
ATOM 679 O O . ILE A 1 96 ? -14.345 -0.435 14.251 1.00 90.75 96 ILE A O 1
ATOM 683 N N . GLY A 1 97 ? -12.374 0.549 14.646 1.00 90.62 97 GLY A N 1
ATOM 684 C CA . GLY A 1 97 ? -12.675 0.912 16.035 1.00 90.62 97 GLY A CA 1
ATOM 685 C C . GLY A 1 97 ? -13.887 1.840 16.159 1.00 90.62 97 GLY A C 1
ATOM 686 O O . GLY A 1 97 ? -14.821 1.534 16.897 1.00 90.62 97 GLY A O 1
ATOM 687 N N . ALA A 1 98 ? -13.922 2.920 15.375 1.00 87.81 98 ALA A N 1
ATOM 688 C CA . ALA A 1 98 ? -15.040 3.867 15.359 1.00 87.81 98 ALA A CA 1
ATOM 689 C C . ALA A 1 98 ? -16.353 3.226 14.873 1.00 87.81 98 ALA A C 1
ATOM 691 O O . ALA A 1 98 ? -17.430 3.574 15.356 1.00 87.81 98 ALA A O 1
ATOM 692 N N . LEU A 1 99 ? -16.266 2.247 13.966 1.00 89.94 99 LEU A N 1
ATOM 693 C CA . LEU A 1 99 ? -17.424 1.490 13.494 1.00 89.94 99 LEU A CA 1
ATOM 694 C C . LEU A 1 99 ? -18.100 0.688 14.615 1.00 89.94 99 LEU A C 1
ATOM 696 O O . LEU A 1 99 ? -19.319 0.519 14.589 1.00 89.94 99 LEU A O 1
ATOM 700 N N . THR A 1 100 ? -17.324 0.193 15.587 1.00 91.31 100 THR A N 1
ATOM 701 C CA . THR A 1 100 ? -17.877 -0.553 16.731 1.00 91.31 100 THR A CA 1
ATOM 702 C C . THR A 1 100 ? -18.651 0.334 17.703 1.00 91.31 100 THR A C 1
ATOM 704 O O . THR A 1 100 ? -19.604 -0.144 18.314 1.00 91.31 100 THR A O 1
ATOM 707 N N . GLU A 1 101 ? -18.273 1.610 17.828 1.00 90.25 101 GLU A N 1
ATOM 708 C CA . GLU A 1 101 ? -18.965 2.575 18.690 1.00 90.25 101 GLU A CA 1
ATOM 709 C C . GLU A 1 101 ? -20.193 3.183 18.008 1.00 90.25 101 GLU A C 1
ATOM 711 O O . GLU A 1 101 ? -21.256 3.270 18.623 1.00 90.25 101 GLU A O 1
ATOM 716 N N . ASP A 1 102 ? -20.069 3.589 16.741 1.00 91.38 102 ASP A N 1
ATOM 717 C CA . ASP A 1 102 ? -21.185 4.129 15.967 1.00 91.38 102 ASP A CA 1
ATOM 718 C C . ASP A 1 102 ? -21.228 3.529 14.550 1.00 91.38 102 ASP A C 1
ATOM 720 O O . ASP A 1 102 ? -20.461 3.948 13.670 1.00 91.38 102 ASP A O 1
ATOM 724 N N . PRO A 1 103 ? -22.176 2.614 14.264 1.00 86.25 103 PRO A N 1
ATOM 725 C CA . PRO A 1 103 ? -22.318 2.011 12.943 1.00 86.25 103 PRO A CA 1
ATOM 726 C C . PRO A 1 103 ? -22.706 3.023 11.854 1.00 86.25 103 PRO A C 1
ATOM 728 O O . PRO A 1 103 ? -22.460 2.779 10.672 1.00 86.25 103 PRO A O 1
ATOM 731 N N . LYS A 1 104 ? -23.260 4.192 12.212 1.00 90.25 104 LYS A N 1
ATOM 732 C CA . LYS A 1 104 ? -23.570 5.259 11.243 1.00 90.25 104 LYS A CA 1
ATOM 733 C C . LYS A 1 104 ? -22.313 5.949 10.711 1.00 90.25 104 LYS A C 1
ATOM 735 O O . LYS A 1 104 ? -22.381 6.633 9.688 1.00 90.25 104 LYS A O 1
ATOM 740 N N . SER A 1 105 ? -21.162 5.766 11.361 1.00 86.88 105 SER A N 1
ATOM 741 C CA . SER A 1 105 ? -19.880 6.327 10.924 1.00 86.88 105 SER A CA 1
ATOM 742 C C . SER A 1 105 ? -19.215 5.544 9.779 1.00 86.88 105 SER A C 1
ATOM 744 O O . SER A 1 105 ? -18.279 6.064 9.167 1.00 86.88 105 SER A O 1
ATOM 746 N N . PHE A 1 106 ? -19.732 4.356 9.423 1.00 86.75 106 PHE A N 1
ATOM 747 C CA . PHE A 1 106 ? -19.144 3.444 8.430 1.00 86.75 106 PHE A CA 1
ATOM 748 C C . PHE A 1 106 ? -18.748 4.126 7.118 1.00 86.75 106 PHE A C 1
ATOM 750 O O . PHE A 1 106 ? -17.617 3.984 6.660 1.00 86.75 106 PHE A O 1
ATOM 757 N N . GLY A 1 107 ? -19.652 4.916 6.531 1.00 90.69 107 GLY A N 1
ATOM 758 C CA . GLY A 1 107 ? -19.393 5.576 5.250 1.00 90.69 107 GLY A CA 1
ATOM 759 C C . GLY A 1 107 ? -18.237 6.578 5.316 1.00 90.69 107 GLY A C 1
ATOM 760 O O . GLY A 1 107 ? -17.411 6.629 4.411 1.00 90.69 107 GLY A O 1
ATOM 761 N N . LYS A 1 108 ? -18.126 7.338 6.415 1.00 89.12 108 LYS A N 1
ATOM 762 C CA . LYS A 1 108 ? -17.024 8.295 6.614 1.00 89.12 108 LYS A CA 1
ATOM 763 C C . LYS A 1 108 ? -15.704 7.564 6.821 1.00 89.12 108 LYS A C 1
ATOM 765 O O . LYS A 1 108 ? -14.695 7.946 6.238 1.00 89.12 108 LYS A O 1
ATOM 770 N N . ALA A 1 109 ? -15.733 6.499 7.615 1.00 89.44 109 ALA A N 1
ATOM 771 C CA . ALA A 1 109 ? -14.579 5.656 7.880 1.00 89.44 109 ALA A CA 1
ATOM 772 C C . ALA A 1 109 ? -14.034 5.019 6.585 1.00 89.44 109 ALA A C 1
ATOM 774 O O . ALA A 1 109 ? -12.827 5.027 6.349 1.00 89.44 109 ALA A O 1
ATOM 775 N N . LEU A 1 110 ? -14.925 4.553 5.703 1.00 90.25 110 LEU A N 1
ATOM 776 C CA . LEU A 1 110 ? -14.561 3.928 4.432 1.00 90.25 110 LEU A CA 1
ATOM 777 C C . LEU A 1 110 ? -13.937 4.921 3.440 1.00 90.25 110 LEU A C 1
ATOM 779 O O . LEU A 1 110 ? -12.964 4.578 2.773 1.00 90.25 110 LEU A O 1
ATOM 783 N N . ILE A 1 111 ? -14.419 6.169 3.391 1.00 91.31 111 ILE A N 1
ATOM 784 C CA . ILE A 1 111 ? -13.827 7.217 2.543 1.00 91.31 111 ILE A CA 1
ATOM 785 C C . ILE A 1 111 ? -12.355 7.456 2.913 1.00 91.31 111 ILE A C 1
ATOM 787 O O . ILE A 1 111 ? -11.508 7.501 2.026 1.00 91.31 111 ILE A O 1
ATOM 791 N N . PHE A 1 112 ? -12.016 7.551 4.203 1.00 87.06 112 PHE A N 1
ATOM 792 C CA . PHE A 1 112 ? -10.627 7.783 4.623 1.00 87.06 112 PHE A CA 1
ATOM 793 C C . PHE A 1 112 ? -9.689 6.613 4.310 1.00 87.06 112 PHE A C 1
ATOM 795 O O . PHE A 1 112 ? -8.529 6.843 3.972 1.00 87.06 112 PHE A O 1
ATOM 802 N N . VAL A 1 113 ? -10.181 5.372 4.373 1.00 88.31 113 VAL A N 1
ATOM 803 C CA . VAL A 1 113 ? -9.398 4.189 3.980 1.00 88.31 113 VAL A CA 1
ATOM 804 C C . VAL A 1 113 ? -9.128 4.195 2.475 1.00 88.31 113 VAL A C 1
ATOM 806 O O . VAL A 1 113 ? -7.984 4.034 2.055 1.00 88.31 113 VAL A O 1
ATOM 809 N N . VAL A 1 114 ?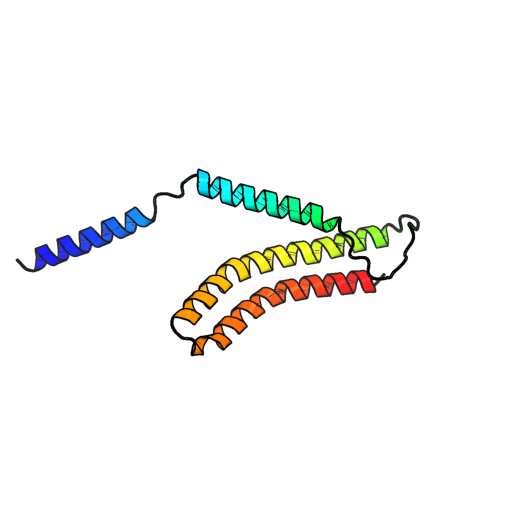 -10.155 4.452 1.660 1.00 91.81 114 VAL A N 1
ATOM 810 C CA . VAL A 1 114 ? -10.024 4.465 0.194 1.00 91.81 114 VAL A CA 1
ATOM 811 C C . VAL A 1 114 ? -9.134 5.612 -0.291 1.00 91.81 114 VAL A C 1
ATOM 813 O O . VAL A 1 114 ? -8.390 5.443 -1.254 1.00 91.81 114 VAL A O 1
ATOM 816 N N . LEU A 1 115 ? -9.138 6.762 0.390 1.00 90.50 115 LEU A N 1
ATOM 817 C CA . LEU A 1 115 ? -8.207 7.852 0.079 1.00 90.50 115 LEU A CA 1
ATOM 818 C C . LEU A 1 115 ? -6.735 7.440 0.263 1.00 90.50 115 LEU A C 1
ATOM 820 O O . LEU A 1 115 ? -5.887 7.891 -0.503 1.00 90.50 115 LEU A O 1
ATOM 824 N N . GLY A 1 116 ? -6.435 6.567 1.232 1.00 87.00 116 GLY A N 1
ATOM 825 C CA . GLY A 1 116 ? -5.103 5.975 1.401 1.00 87.00 116 GLY A CA 1
ATOM 826 C C . GLY A 1 116 ? -4.759 4.950 0.313 1.00 87.00 116 GLY A C 1
ATOM 827 O O . GLY A 1 116 ? -3.672 5.004 -0.260 1.00 87.00 116 GLY A O 1
ATOM 828 N N . GLU A 1 117 ? -5.703 4.067 -0.023 1.00 91.12 117 GLU A N 1
ATOM 829 C CA . GLU A 1 117 ? -5.573 3.076 -1.111 1.00 91.12 117 GLU A CA 1
ATOM 830 C C . GLU A 1 117 ? -5.394 3.722 -2.495 1.00 91.12 117 GLU A C 1
ATOM 832 O O . GLU A 1 117 ? -4.702 3.184 -3.360 1.00 91.12 117 GLU A O 1
ATOM 837 N N . GLY A 1 118 ? -5.950 4.920 -2.706 1.00 92.31 118 GLY A N 1
ATOM 838 C CA . GLY A 1 118 ? -5.820 5.656 -3.963 1.00 92.31 118 GLY A CA 1
ATOM 839 C C . GLY A 1 118 ? -4.365 5.854 -4.404 1.00 92.31 118 GLY A C 1
ATOM 840 O O . GLY A 1 118 ? -4.077 5.797 -5.597 1.00 92.31 118 GLY A O 1
ATOM 841 N N . ILE A 1 119 ? -3.428 6.004 -3.462 1.00 90.31 119 ILE A N 1
ATOM 842 C CA . ILE A 1 119 ? -1.995 6.138 -3.766 1.00 90.31 119 ILE A CA 1
ATOM 843 C C . ILE A 1 119 ? -1.422 4.862 -4.402 1.00 90.31 119 ILE A C 1
ATOM 845 O O . ILE A 1 119 ? -0.640 4.958 -5.350 1.00 90.31 119 ILE A O 1
ATOM 849 N N . ALA A 1 120 ? -1.837 3.676 -3.947 1.00 90.38 120 ALA A N 1
ATOM 850 C CA . ALA A 1 120 ? -1.432 2.414 -4.566 1.00 90.38 120 ALA A CA 1
ATOM 851 C C . ALA A 1 120 ? -2.005 2.279 -5.983 1.00 90.38 120 ALA A C 1
ATOM 853 O O . ALA A 1 120 ? -1.288 1.872 -6.899 1.00 90.38 120 ALA A O 1
ATOM 854 N N . LEU A 1 121 ? -3.264 2.687 -6.183 1.00 93.12 121 LEU A N 1
ATOM 855 C CA . LEU A 1 121 ? -3.905 2.661 -7.499 1.00 93.12 121 LEU A CA 1
ATOM 856 C C . LEU A 1 121 ? -3.211 3.589 -8.500 1.00 93.12 121 LEU A C 1
ATOM 858 O O . LEU A 1 121 ? -3.040 3.205 -9.654 1.00 93.12 121 LEU A O 1
ATOM 862 N N . TYR A 1 122 ? -2.745 4.767 -8.076 1.00 92.38 122 TYR A N 1
ATOM 863 C CA . TYR A 1 122 ? -1.945 5.635 -8.945 1.00 92.38 122 TYR A CA 1
ATOM 864 C C . TYR A 1 122 ? -0.607 4.991 -9.339 1.00 92.38 122 TYR A C 1
ATOM 866 O O . TYR A 1 122 ? -0.225 5.060 -10.505 1.00 92.38 122 TYR A O 1
ATOM 874 N N . GLY A 1 123 ? 0.084 4.325 -8.407 1.00 88.12 123 GLY A N 1
ATOM 875 C CA . GLY A 1 123 ? 1.321 3.594 -8.708 1.00 88.12 123 GLY A CA 1
ATOM 876 C C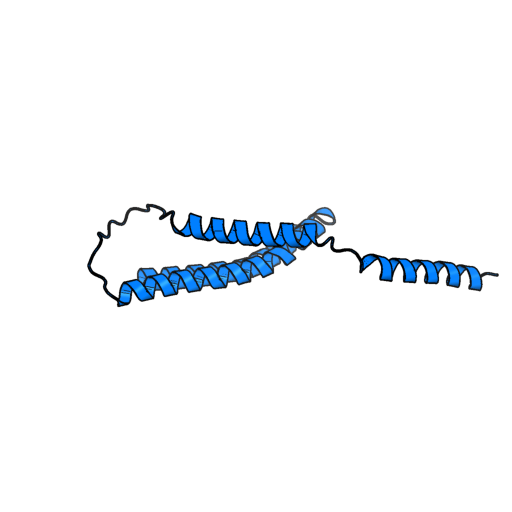 . GLY A 1 123 ? 1.111 2.433 -9.683 1.00 88.12 123 GLY A C 1
ATOM 877 O O . GLY A 1 123 ? 1.870 2.282 -10.640 1.00 88.12 123 GLY A O 1
ATOM 878 N N . MET A 1 124 ? 0.038 1.659 -9.488 1.00 91.12 124 MET A N 1
ATOM 879 C CA . MET A 1 124 ? -0.396 0.610 -10.417 1.00 91.12 124 MET A CA 1
ATOM 880 C C . MET A 1 124 ? -0.732 1.182 -11.798 1.00 91.12 124 MET A C 1
ATOM 882 O O . MET A 1 124 ? -0.297 0.637 -12.809 1.00 91.12 124 MET A O 1
ATOM 886 N N . LEU A 1 125 ? -1.474 2.288 -11.856 1.00 92.88 125 LEU A N 1
ATOM 887 C CA . LEU A 1 125 ? -1.856 2.938 -13.107 1.00 92.88 125 LEU A CA 1
ATOM 888 C C . LEU A 1 125 ? -0.624 3.389 -13.900 1.00 92.88 125 LEU A C 1
ATOM 890 O O . LEU A 1 125 ? -0.542 3.129 -15.096 1.00 92.88 125 LEU A O 1
ATOM 894 N N . ILE A 1 126 ? 0.362 3.999 -13.237 1.00 90.06 126 ILE A N 1
ATOM 895 C CA . ILE A 1 126 ? 1.625 4.394 -13.875 1.00 90.06 126 ILE A CA 1
ATOM 896 C C . ILE A 1 126 ? 2.366 3.168 -14.419 1.00 90.06 126 ILE A C 1
ATOM 898 O O . ILE A 1 126 ? 2.861 3.205 -15.542 1.00 90.06 126 ILE A O 1
ATOM 902 N N . ALA A 1 127 ? 2.412 2.065 -13.674 1.00 87.38 127 ALA A N 1
ATOM 903 C CA . ALA A 1 127 ? 3.058 0.842 -14.138 1.00 87.38 127 ALA A CA 1
ATOM 904 C C . ALA A 1 127 ? 2.358 0.218 -15.353 1.00 87.38 127 ALA A C 1
ATOM 906 O O . ALA A 1 127 ? 3.034 -0.181 -16.299 1.00 87.38 127 ALA A O 1
ATOM 907 N N . ILE A 1 128 ? 1.022 0.202 -15.376 1.00 88.94 128 ILE A N 1
ATOM 908 C CA . ILE A 1 128 ? 0.250 -0.237 -16.546 1.00 88.94 128 ILE A CA 1
ATOM 909 C C . ILE A 1 128 ? 0.552 0.662 -17.746 1.00 88.94 128 ILE A C 1
ATOM 911 O O . ILE A 1 128 ? 0.815 0.159 -18.835 1.00 88.94 128 ILE A O 1
ATOM 915 N N . LEU A 1 129 ? 0.579 1.984 -17.557 1.00 90.00 129 LEU A N 1
ATOM 916 C CA . LEU A 1 129 ? 0.926 2.919 -18.629 1.00 90.00 129 LEU A CA 1
ATOM 917 C C . LEU A 1 129 ? 2.329 2.659 -19.180 1.00 90.00 129 LEU A C 1
ATOM 919 O O . LEU A 1 129 ? 2.503 2.668 -20.391 1.00 90.00 129 LEU A O 1
ATOM 923 N N . ILE A 1 130 ? 3.312 2.384 -18.320 1.00 85.75 130 ILE A N 1
ATOM 924 C CA . ILE A 1 130 ? 4.672 2.040 -18.748 1.00 85.75 130 ILE A CA 1
ATOM 925 C C . ILE A 1 130 ? 4.660 0.754 -19.578 1.00 85.75 130 ILE A C 1
ATOM 927 O O . ILE A 1 130 ? 5.219 0.752 -20.666 1.00 85.75 130 ILE A O 1
ATOM 931 N N . ILE A 1 131 ? 3.993 -0.304 -19.110 1.00 84.38 131 ILE A N 1
ATOM 932 C CA . ILE A 1 131 ? 3.937 -1.597 -19.810 1.00 84.38 131 ILE A CA 1
ATOM 933 C C . ILE A 1 131 ? 3.236 -1.464 -21.167 1.00 84.38 131 ILE A C 1
ATOM 935 O O . ILE A 1 131 ? 3.747 -1.962 -22.155 1.00 84.38 131 ILE A O 1
ATOM 939 N N . THR A 1 132 ? 2.106 -0.755 -21.232 1.00 82.75 132 THR A N 1
ATOM 940 C CA . THR A 1 132 ? 1.337 -0.548 -22.480 1.00 82.75 132 THR A CA 1
ATOM 941 C C . THR A 1 132 ? 2.002 0.398 -23.483 1.00 82.75 132 THR A C 1
ATOM 943 O O . THR A 1 132 ? 1.550 0.511 -24.621 1.00 82.75 132 THR A O 1
ATOM 946 N N . LYS A 1 133 ? 3.030 1.142 -23.059 1.00 69.25 133 LYS A N 1
ATOM 947 C CA . LYS A 1 133 ? 3.768 2.086 -23.908 1.00 69.25 133 LYS A CA 1
ATOM 948 C C . LYS A 1 133 ? 4.856 1.394 -24.740 1.00 69.25 133 LYS A C 1
ATOM 950 O O . LYS A 1 133 ? 5.319 2.010 -25.708 1.00 69.25 133 LYS A O 1
ATOM 955 N N . PHE A 1 134 ? 5.259 0.190 -24.334 1.00 56.50 134 PHE A N 1
ATOM 956 C CA . PHE A 1 134 ? 6.147 -0.719 -25.059 1.00 56.50 134 PHE A CA 1
ATOM 957 C C . PHE A 1 134 ? 5.323 -1.732 -25.853 1.00 56.50 134 PHE A C 1
ATOM 959 O O . PHE A 1 134 ? 5.829 -2.142 -26.918 1.00 56.50 134 PHE A O 1
#

Organism: NCBI:txid1550024